Protein AF-X1NUP4-F1 (afdb_monomer_lite)

Sequence (67 aa):
MGVGLTSTEKKFLADPTQFNSSYRSKLYYRISKKVLASVELLLDARLEIPVDPDVVEKVVGLILDND

Secondary structure (DSSP, 8-state):
---PPPHHHHHHHH-GGGS-HHHHHHHHHHHHHHHHHHHHHHH-TT------HHHHHHHHHHHH---

Radius of gyration: 14.73 Å; chains: 1; bounding box: 27×27×37 Å

pLDDT: mean 79.22, std 12.97, range [43.84, 94.12]

Organism: NCBI:txid412755

Structure (mmCIF, N/CA/C/O backbone):
data_AF-X1NUP4-F1
#
_entry.id   AF-X1NUP4-F1
#
loop_
_atom_site.group_PDB
_atom_site.id
_atom_site.type_symbol
_atom_site.label_atom_id
_atom_site.label_alt_id
_atom_site.label_comp_id
_atom_site.label_asym_id
_atom_site.label_entity_id
_atom_site.label_seq_id
_atom_site.pdbx_PDB_ins_code
_atom_site.Cartn_x
_atom_site.Cartn_y
_atom_site.Cartn_z
_atom_site.occupancy
_atom_site.B_iso_or_equiv
_atom_site.auth_seq_id
_atom_site.auth_comp_id
_atom_site.auth_asym_id
_atom_site.auth_atom_id
_atom_site.pdbx_PDB_model_num
ATOM 1 N N . MET A 1 1 ? 13.231 14.442 -2.960 1.00 43.84 1 MET A N 1
ATOM 2 C CA . MET A 1 1 ? 12.674 13.925 -1.688 1.00 43.84 1 MET A CA 1
ATOM 3 C C . MET A 1 1 ? 12.104 12.545 -1.983 1.00 43.84 1 MET A C 1
ATOM 5 O O . MET A 1 1 ? 11.301 12.448 -2.896 1.00 43.84 1 MET A O 1
ATOM 9 N N . GLY A 1 2 ? 12.613 11.486 -1.345 1.00 49.84 2 GLY A N 1
ATOM 10 C CA . GLY A 1 2 ? 12.351 10.099 -1.755 1.00 49.84 2 GLY A CA 1
ATOM 11 C C . GLY A 1 2 ? 10.901 9.645 -1.560 1.00 49.84 2 GLY A C 1
ATOM 12 O O . GLY A 1 2 ? 10.221 10.097 -0.638 1.00 49.84 2 GLY A O 1
ATOM 13 N N . VAL A 1 3 ? 10.469 8.702 -2.402 1.00 65.31 3 VAL A N 1
ATOM 14 C CA . VAL A 1 3 ? 9.150 8.029 -2.417 1.00 65.31 3 VAL A CA 1
ATOM 15 C C . VAL A 1 3 ? 9.022 7.032 -1.248 1.00 65.31 3 VAL A C 1
ATOM 17 O O . VAL A 1 3 ? 8.561 5.906 -1.379 1.00 65.31 3 VAL A O 1
ATOM 20 N N . GLY A 1 4 ? 9.522 7.418 -0.075 1.00 79.50 4 GLY A N 1
ATOM 21 C CA . GLY A 1 4 ? 9.550 6.587 1.118 1.00 79.50 4 GLY A CA 1
ATOM 22 C C . GLY A 1 4 ? 8.295 6.762 1.966 1.00 79.50 4 GLY A C 1
ATOM 23 O O . GLY A 1 4 ? 7.722 7.855 2.081 1.00 79.50 4 GLY A O 1
ATOM 24 N N . LEU A 1 5 ? 7.895 5.679 2.628 1.00 87.25 5 LEU A N 1
ATOM 25 C CA . LEU A 1 5 ? 6.951 5.761 3.734 1.00 87.25 5 LEU A CA 1
ATOM 26 C C . LEU A 1 5 ? 7.626 6.424 4.938 1.00 87.25 5 LEU A C 1
ATOM 28 O O . LEU A 1 5 ? 8.732 6.059 5.347 1.00 87.25 5 LEU A O 1
ATOM 32 N N . THR A 1 6 ? 6.931 7.387 5.526 1.00 90.69 6 THR A N 1
ATOM 33 C CA . THR A 1 6 ? 7.293 8.009 6.801 1.00 90.69 6 THR A CA 1
ATOM 34 C C . THR A 1 6 ? 7.125 7.011 7.948 1.00 90.69 6 THR A C 1
ATOM 36 O O . THR A 1 6 ? 6.408 6.018 7.830 1.00 90.69 6 THR A O 1
ATOM 39 N N . SER A 1 7 ? 7.748 7.283 9.098 1.00 91.69 7 SER A N 1
ATOM 40 C CA . SER A 1 7 ? 7.598 6.438 10.296 1.00 91.69 7 SER A CA 1
ATOM 41 C C . SER A 1 7 ? 6.125 6.260 10.702 1.00 91.69 7 SER A C 1
ATOM 43 O O . SER A 1 7 ? 5.702 5.160 11.047 1.00 91.69 7 SER A O 1
ATOM 45 N N . THR A 1 8 ? 5.311 7.313 10.580 1.00 91.06 8 THR A N 1
ATOM 46 C CA . THR A 1 8 ? 3.872 7.263 10.874 1.00 91.06 8 THR A CA 1
ATOM 47 C C . THR A 1 8 ? 3.105 6.375 9.900 1.00 91.06 8 THR A C 1
ATOM 49 O O . THR A 1 8 ? 2.289 5.575 10.340 1.00 91.06 8 THR A O 1
ATOM 52 N N . GLU A 1 9 ? 3.372 6.476 8.597 1.00 91.62 9 GLU A N 1
ATOM 53 C CA . GLU A 1 9 ? 2.728 5.620 7.589 1.00 91.62 9 GLU A CA 1
ATOM 54 C C . GLU A 1 9 ? 3.129 4.149 7.768 1.00 91.62 9 GLU A C 1
ATOM 56 O O . GLU A 1 9 ? 2.282 3.272 7.645 1.00 91.62 9 GLU A O 1
ATOM 61 N N . LYS A 1 10 ? 4.385 3.872 8.148 1.00 91.50 10 LYS A N 1
ATOM 62 C CA . LYS A 1 10 ? 4.837 2.511 8.485 1.00 91.50 10 LYS A CA 1
ATOM 63 C C . LYS A 1 10 ? 4.103 1.949 9.704 1.00 91.50 10 LYS A C 1
ATOM 65 O O . LYS A 1 10 ? 3.610 0.829 9.649 1.00 91.50 10 LYS A O 1
ATOM 70 N N . LYS A 1 11 ? 3.989 2.730 10.785 1.00 93.00 11 LYS A N 1
ATOM 71 C CA . LYS A 1 11 ? 3.222 2.336 11.983 1.00 93.00 11 LYS A CA 1
ATOM 72 C C . LYS A 1 11 ? 1.745 2.110 11.664 1.00 93.00 11 LYS A C 1
ATOM 74 O O . LYS A 1 11 ? 1.151 1.174 12.174 1.00 93.00 11 LYS A O 1
ATOM 79 N N . PHE A 1 12 ? 1.179 2.942 10.797 1.00 93.06 12 PHE A N 1
ATOM 80 C CA . PHE A 1 12 ? -0.200 2.807 10.345 1.00 93.06 12 PHE A CA 1
ATOM 81 C C . PHE A 1 12 ? -0.448 1.541 9.528 1.00 93.06 12 PHE A C 1
ATOM 83 O O . PHE A 1 12 ? -1.473 0.905 9.728 1.00 93.06 12 PHE A O 1
ATOM 90 N N . LEU A 1 13 ? 0.473 1.153 8.643 1.00 90.56 13 LEU A N 1
ATOM 91 C CA . LEU A 1 13 ? 0.365 -0.115 7.916 1.00 90.56 13 LEU A CA 1
ATOM 92 C C . LEU A 1 13 ? 0.537 -1.333 8.831 1.00 90.56 13 LEU A C 1
ATOM 94 O O . LEU A 1 13 ? -0.087 -2.356 8.582 1.00 90.56 13 LEU A O 1
ATOM 98 N N . ALA A 1 14 ? 1.362 -1.221 9.877 1.00 94.12 14 ALA A N 1
ATOM 99 C CA . ALA A 1 14 ? 1.547 -2.291 10.855 1.00 94.12 14 ALA A CA 1
ATOM 100 C C . ALA A 1 14 ? 0.300 -2.502 11.728 1.00 94.12 14 ALA A C 1
ATOM 102 O O . ALA A 1 14 ? -0.071 -3.641 11.992 1.00 94.12 14 ALA A O 1
ATOM 103 N N . ASP A 1 15 ? -0.349 -1.418 12.166 1.00 94.12 15 ASP A N 1
ATOM 104 C CA . ASP A 1 15 ? -1.601 -1.484 12.920 1.00 94.12 15 ASP A CA 1
ATOM 105 C C . ASP A 1 15 ? -2.441 -0.196 12.747 1.00 94.12 15 ASP A C 1
ATOM 107 O O . ASP A 1 15 ? -2.224 0.811 13.436 1.00 94.12 15 ASP A O 1
ATOM 111 N N . PRO A 1 16 ? -3.446 -0.209 11.849 1.00 88.75 16 PRO A N 1
ATOM 112 C CA . PRO A 1 16 ? -4.320 0.938 11.616 1.00 88.75 16 PRO A CA 1
ATOM 113 C C . PRO A 1 16 ? -5.230 1.273 12.805 1.00 88.75 16 PRO A C 1
ATOM 115 O O . PRO A 1 16 ? -5.765 2.383 12.861 1.00 88.75 16 PRO A O 1
ATOM 118 N N . THR A 1 17 ? -5.459 0.330 13.727 1.00 92.31 17 THR A N 1
ATOM 119 C CA . THR A 1 17 ? -6.429 0.487 14.825 1.00 92.31 17 THR A CA 1
ATOM 120 C C . THR A 1 17 ? -5.931 1.429 15.920 1.00 92.31 17 THR A C 1
ATOM 122 O O . THR A 1 17 ? -6.744 2.052 16.601 1.00 92.31 17 THR A O 1
ATOM 125 N N . GLN A 1 18 ? -4.612 1.639 16.004 1.00 91.75 18 GLN A N 1
ATOM 126 C CA . GLN A 1 18 ? -3.971 2.600 16.914 1.00 91.75 18 GLN A CA 1
ATOM 127 C C . GLN A 1 18 ? -4.272 4.066 16.569 1.00 91.75 18 GLN A C 1
ATOM 129 O O . GLN A 1 18 ? -3.963 4.971 17.345 1.00 91.75 18 GLN A O 1
ATOM 134 N N . PHE A 1 19 ? -4.865 4.325 15.403 1.00 92.00 19 PHE A N 1
ATOM 135 C CA . PHE A 1 19 ? -5.166 5.666 14.923 1.00 92.00 19 PHE A CA 1
ATOM 136 C C . PHE A 1 19 ? -6.676 5.918 14.934 1.00 92.00 19 PHE A C 1
ATOM 138 O O . PHE A 1 19 ? -7.479 5.056 14.583 1.00 92.00 19 PHE A O 1
ATOM 145 N N . ASN A 1 20 ? -7.086 7.138 15.290 1.00 92.44 20 ASN A N 1
ATOM 146 C CA . ASN A 1 20 ? -8.501 7.506 15.239 1.00 92.44 20 ASN A CA 1
ATOM 147 C C . ASN A 1 20 ? -9.042 7.476 13.797 1.00 92.44 20 ASN A C 1
ATOM 149 O O . ASN A 1 20 ? -8.319 7.773 12.845 1.00 92.44 20 ASN A O 1
ATOM 153 N N . SER A 1 21 ? -10.333 7.166 13.650 1.00 85.38 21 SER A N 1
ATOM 154 C CA . SER A 1 21 ? -11.016 6.990 12.356 1.00 85.38 21 SER A CA 1
ATOM 155 C C . SER A 1 21 ? -10.751 8.123 11.348 1.00 85.38 21 SER A C 1
ATOM 157 O O . SER A 1 21 ? -10.336 7.862 10.219 1.00 85.38 21 SER A O 1
ATOM 159 N N . SER A 1 22 ? -10.883 9.390 11.763 1.00 86.75 22 SER A N 1
ATOM 160 C CA . SER A 1 22 ? -10.664 10.547 10.878 1.00 86.75 22 SER A CA 1
ATOM 161 C C . SER A 1 22 ? -9.225 10.622 10.353 1.00 86.75 22 SER A C 1
ATOM 163 O O . SER A 1 22 ? -8.980 10.969 9.193 1.00 86.75 22 SER A O 1
ATOM 165 N N . TYR A 1 23 ? -8.255 10.276 11.197 1.00 90.62 23 TYR A N 1
ATOM 166 C CA . TYR A 1 23 ? -6.847 10.276 10.833 1.00 90.62 23 TYR A CA 1
ATOM 167 C C . TYR A 1 23 ? -6.461 9.059 9.983 1.00 90.62 23 TYR A C 1
ATOM 169 O O . TYR A 1 23 ? -5.647 9.203 9.068 1.00 90.62 23 TYR A O 1
ATOM 177 N N . ARG A 1 24 ? -7.105 7.901 10.193 1.00 91.38 24 ARG A N 1
ATOM 178 C CA . ARG A 1 24 ? -6.926 6.706 9.349 1.00 91.38 24 ARG A CA 1
ATOM 179 C C . ARG A 1 24 ? -7.241 7.003 7.884 1.00 91.38 24 ARG A C 1
ATOM 181 O O . ARG A 1 24 ? -6.419 6.699 7.027 1.00 91.38 24 ARG A O 1
ATOM 188 N N . SER A 1 25 ? -8.360 7.669 7.589 1.00 91.38 25 SER A N 1
ATOM 189 C CA . SER A 1 25 ? -8.736 8.013 6.206 1.00 91.38 25 SER A CA 1
ATOM 190 C C . SER A 1 25 ? -7.707 8.916 5.516 1.00 91.38 25 SER A C 1
ATOM 192 O O . SER A 1 25 ? -7.397 8.731 4.339 1.00 91.38 25 SER A O 1
ATOM 194 N N . LYS A 1 26 ? -7.112 9.865 6.253 1.00 93.50 26 LYS A N 1
ATOM 195 C CA . LYS A 1 26 ? -6.039 10.729 5.728 1.00 93.50 26 LYS A CA 1
ATOM 196 C C . LYS A 1 26 ? -4.761 9.942 5.438 1.00 93.50 26 LYS A C 1
ATOM 198 O O . LYS A 1 26 ? -4.094 10.216 4.440 1.00 93.50 26 LYS A O 1
ATOM 203 N N . LEU A 1 27 ? -4.408 8.997 6.309 1.00 92.62 27 LEU A N 1
ATOM 204 C CA . LEU A 1 27 ? -3.230 8.147 6.135 1.00 92.62 27 LEU A CA 1
ATOM 205 C C . LEU A 1 27 ? -3.404 7.176 4.966 1.00 92.62 27 LEU A C 1
ATOM 207 O O . LEU A 1 27 ? -2.501 7.101 4.135 1.00 92.62 27 LEU A O 1
ATOM 211 N N . TYR A 1 28 ? -4.575 6.541 4.832 1.00 91.19 28 TYR A N 1
ATOM 212 C CA . TYR A 1 28 ? -4.913 5.733 3.656 1.00 91.19 28 TYR A CA 1
ATOM 213 C C . TYR A 1 28 ? -4.735 6.535 2.367 1.00 91.19 28 TYR A C 1
ATOM 215 O O . TYR A 1 28 ? -3.962 6.133 1.505 1.00 91.19 28 TYR A O 1
ATOM 223 N N . TYR A 1 29 ? -5.351 7.717 2.271 1.00 91.62 29 TYR A N 1
ATOM 224 C CA . TYR A 1 29 ? -5.249 8.557 1.076 1.00 91.62 29 TYR A CA 1
ATOM 225 C C . TYR A 1 29 ? -3.799 8.913 0.707 1.00 91.62 29 TYR A C 1
ATOM 227 O O . TYR A 1 29 ? -3.411 8.860 -0.463 1.00 91.62 29 TYR A O 1
ATOM 235 N N . ARG A 1 30 ? -2.974 9.269 1.701 1.00 91.19 30 ARG A N 1
ATOM 236 C CA . ARG A 1 30 ? -1.557 9.600 1.481 1.00 91.19 30 ARG A CA 1
ATOM 237 C C . ARG A 1 30 ? -0.761 8.403 0.975 1.00 91.19 30 ARG A C 1
ATOM 239 O O . ARG A 1 30 ? 0.025 8.560 0.043 1.00 91.19 30 ARG A O 1
ATOM 246 N N . ILE A 1 31 ? -0.971 7.232 1.568 1.00 90.69 31 ILE A N 1
ATOM 247 C CA . ILE A 1 31 ? -0.278 6.004 1.175 1.00 90.69 31 ILE A CA 1
ATOM 248 C C . ILE A 1 31 ? -0.708 5.585 -0.231 1.00 90.69 31 ILE A C 1
ATOM 250 O O . ILE A 1 31 ? 0.160 5.350 -1.065 1.00 90.69 31 ILE A O 1
ATOM 254 N N . SER A 1 32 ? -2.008 5.591 -0.536 1.00 88.44 32 SER A N 1
ATOM 255 C CA . SER A 1 32 ? -2.519 5.260 -1.872 1.00 88.44 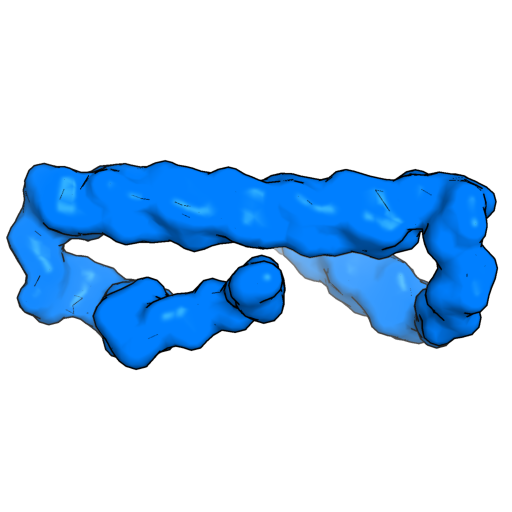32 SER A CA 1
ATOM 256 C C . SER A 1 32 ? -1.923 6.157 -2.957 1.00 88.44 32 SER A C 1
ATOM 258 O O . SER A 1 32 ? -1.514 5.655 -3.998 1.00 88.44 32 SER A O 1
ATOM 260 N N . LYS A 1 33 ? -1.781 7.467 -2.706 1.00 90.31 33 LYS A N 1
ATOM 261 C CA . LYS A 1 33 ? -1.106 8.375 -3.650 1.00 90.31 33 LYS A CA 1
ATOM 262 C C . LYS A 1 33 ? 0.360 8.024 -3.888 1.00 90.31 33 LYS A C 1
ATOM 264 O O . LYS A 1 33 ? 0.832 8.143 -5.012 1.00 90.31 33 LYS A O 1
ATOM 269 N N . LYS A 1 34 ? 1.083 7.613 -2.843 1.00 88.12 34 LYS A N 1
ATOM 270 C CA . LYS A 1 34 ? 2.485 7.193 -2.973 1.00 88.12 34 LYS A CA 1
ATOM 271 C C . LYS A 1 34 ? 2.607 5.884 -3.743 1.00 88.12 34 LYS A C 1
ATOM 273 O O . LYS A 1 34 ? 3.478 5.784 -4.593 1.00 88.12 34 LYS A O 1
ATOM 278 N N . VAL A 1 35 ? 1.731 4.916 -3.469 1.00 85.31 35 VAL A N 1
ATOM 279 C CA . VAL A 1 35 ? 1.684 3.645 -4.205 1.00 85.31 35 VAL A CA 1
ATOM 280 C C . VAL A 1 35 ? 1.390 3.899 -5.679 1.00 85.31 35 VAL A C 1
ATOM 282 O O . VAL A 1 35 ? 2.127 3.401 -6.5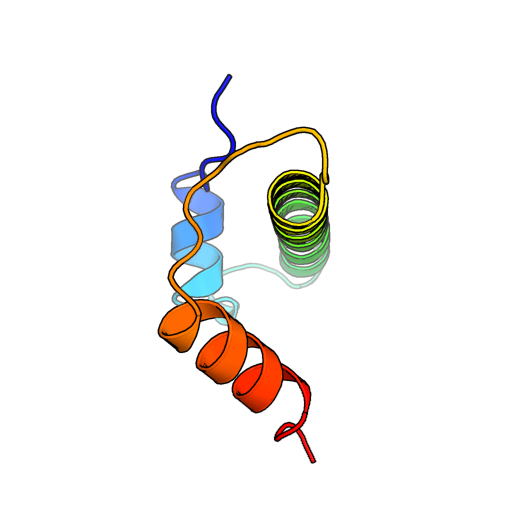20 1.00 85.31 35 VAL A O 1
ATOM 285 N N . LEU A 1 36 ? 0.387 4.726 -5.988 1.00 84.44 36 LEU A N 1
ATOM 286 C CA . LEU A 1 36 ? 0.059 5.082 -7.367 1.00 84.44 36 LEU A CA 1
ATOM 287 C C . LEU A 1 36 ? 1.254 5.721 -8.082 1.00 84.44 36 LEU A C 1
ATOM 289 O O . LEU A 1 36 ? 1.630 5.253 -9.145 1.00 84.44 36 LEU A O 1
ATOM 293 N N . ALA A 1 37 ? 1.908 6.709 -7.465 1.00 83.19 37 ALA A N 1
ATOM 294 C CA . ALA A 1 37 ? 3.093 7.340 -8.046 1.00 83.19 37 ALA A CA 1
ATOM 295 C C . ALA A 1 37 ? 4.255 6.348 -8.251 1.00 83.19 37 ALA A C 1
ATOM 297 O O . ALA A 1 37 ? 4.965 6.429 -9.249 1.00 83.19 37 ALA A O 1
ATOM 298 N N . SER A 1 38 ? 4.457 5.398 -7.331 1.00 80.25 38 SER A N 1
ATOM 299 C CA . SER A 1 38 ? 5.463 4.340 -7.498 1.00 80.25 38 SER A CA 1
ATOM 300 C C . SER A 1 38 ? 5.123 3.394 -8.649 1.00 80.25 38 SER A C 1
ATOM 302 O O . SER A 1 38 ? 6.018 3.001 -9.389 1.00 80.25 38 SER A O 1
ATOM 304 N N . VAL A 1 39 ? 3.849 3.033 -8.810 1.00 80.00 39 VAL A N 1
ATOM 305 C CA . VAL A 1 39 ? 3.384 2.191 -9.921 1.00 80.00 39 VAL A CA 1
ATOM 306 C C . VAL A 1 39 ? 3.509 2.938 -11.248 1.00 80.00 39 VAL A C 1
ATOM 308 O O . VAL A 1 39 ? 4.028 2.374 -12.201 1.00 80.00 39 VAL A O 1
ATOM 311 N N . GLU A 1 40 ? 3.119 4.212 -11.307 1.00 81.38 40 GLU A N 1
ATOM 312 C CA . GLU A 1 40 ? 3.297 5.063 -12.491 1.00 81.38 40 GLU A CA 1
ATOM 313 C C . GLU A 1 40 ? 4.772 5.171 -12.897 1.00 81.38 40 GLU A C 1
ATOM 315 O O . GLU A 1 40 ? 5.075 5.103 -14.082 1.00 81.38 40 GLU A O 1
ATOM 320 N N . LEU A 1 41 ? 5.694 5.270 -11.932 1.00 76.31 41 LEU A N 1
ATOM 321 C CA . LEU A 1 41 ? 7.135 5.250 -12.203 1.00 76.31 41 LEU A CA 1
ATOM 322 C C . LEU A 1 41 ? 7.631 3.890 -12.710 1.00 76.31 41 LEU A C 1
ATOM 324 O O . LEU A 1 41 ? 8.490 3.854 -13.581 1.00 76.31 41 LEU A O 1
ATOM 328 N N . LEU A 1 42 ? 7.119 2.777 -12.177 1.00 71.38 42 LEU A N 1
ATOM 329 C CA . LEU A 1 42 ? 7.472 1.434 -12.659 1.00 71.38 42 LEU A CA 1
ATOM 330 C C . LEU A 1 42 ? 6.931 1.159 -14.067 1.00 71.38 42 LEU A C 1
ATOM 332 O O . LEU A 1 42 ? 7.555 0.429 -14.829 1.00 71.38 42 LEU A O 1
ATOM 336 N N . LEU A 1 43 ? 5.768 1.723 -14.392 1.00 71.81 43 LEU A N 1
ATOM 337 C CA . LEU A 1 43 ? 5.123 1.595 -15.697 1.00 71.81 43 LEU A CA 1
ATOM 338 C C . LEU A 1 43 ? 5.609 2.635 -16.713 1.00 71.81 43 LEU A C 1
ATOM 340 O O . LEU A 1 43 ? 5.231 2.556 -17.883 1.00 71.81 43 LEU A O 1
ATOM 344 N N . ASP A 1 44 ? 6.415 3.614 -16.296 1.00 73.38 44 ASP A N 1
ATOM 345 C CA . ASP A 1 44 ? 6.995 4.590 -17.209 1.00 73.38 44 ASP A CA 1
ATOM 346 C C . ASP A 1 44 ? 7.941 3.866 -18.174 1.00 73.38 44 ASP A C 1
ATOM 348 O O . ASP A 1 44 ? 9.061 3.500 -17.834 1.00 73.38 44 ASP A O 1
ATOM 352 N N . ALA A 1 45 ? 7.482 3.677 -19.411 1.00 60.00 45 ALA A N 1
ATOM 353 C CA . ALA A 1 45 ? 8.206 2.979 -20.471 1.00 60.00 45 AL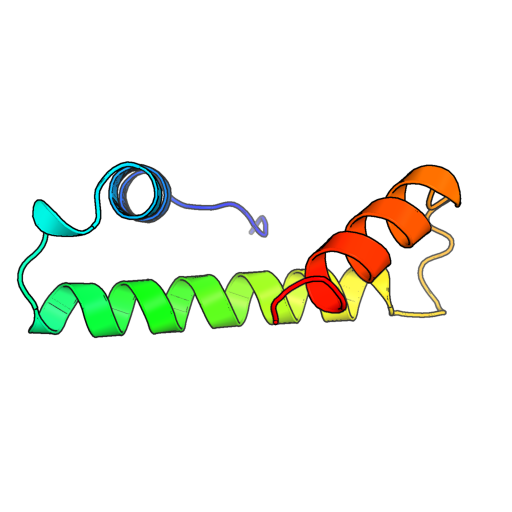A A CA 1
ATOM 354 C C . ALA A 1 45 ? 9.542 3.644 -20.863 1.00 60.00 45 ALA A C 1
ATOM 356 O O . ALA A 1 45 ? 10.292 3.089 -21.664 1.00 60.00 45 ALA A O 1
ATOM 357 N N . ARG A 1 46 ? 9.835 4.845 -20.343 1.00 65.31 46 ARG A N 1
ATOM 358 C CA . ARG A 1 46 ? 11.120 5.547 -20.519 1.00 65.31 46 ARG A CA 1
ATOM 359 C C . ARG A 1 46 ? 12.148 5.170 -19.460 1.00 65.31 46 ARG A C 1
ATOM 361 O O . ARG A 1 46 ? 13.331 5.465 -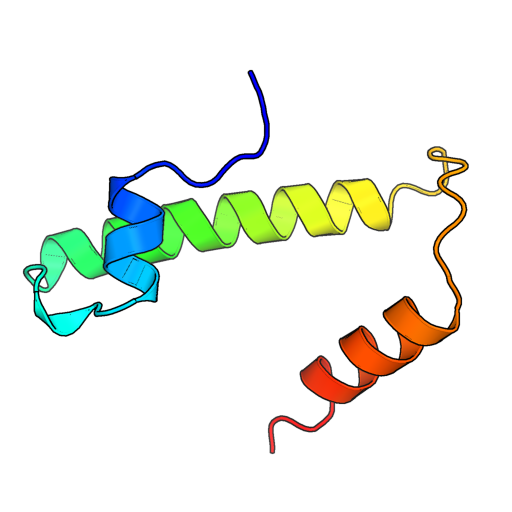19.626 1.00 65.31 46 ARG A O 1
ATOM 368 N N . LEU A 1 47 ? 11.701 4.574 -18.362 1.00 59.19 47 LEU A N 1
ATOM 369 C CA . LEU A 1 47 ? 12.565 3.991 -17.359 1.00 59.19 47 LEU A CA 1
ATOM 370 C C . LEU A 1 47 ? 12.961 2.601 -17.866 1.00 59.19 47 LEU A C 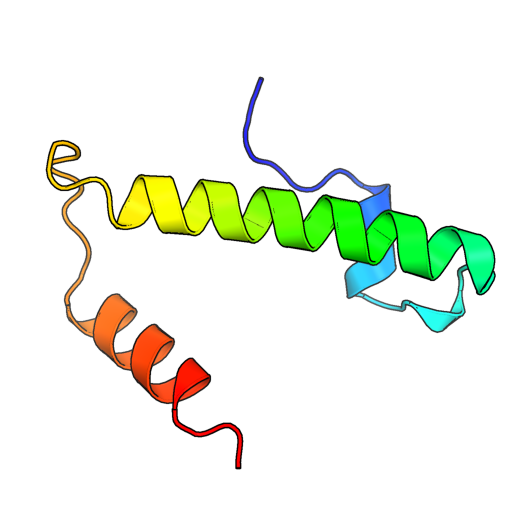1
ATOM 372 O O . LEU A 1 47 ? 12.222 1.635 -17.712 1.00 59.19 47 LEU A O 1
ATOM 376 N N . GLU A 1 48 ? 14.156 2.494 -18.455 1.00 60.31 48 GLU A N 1
ATOM 377 C CA . GLU A 1 48 ? 14.866 1.217 -18.630 1.00 60.31 48 GLU A CA 1
ATOM 378 C C . GLU A 1 48 ? 15.289 0.679 -17.250 1.00 60.31 48 GLU A C 1
ATOM 380 O O . GLU A 1 48 ? 16.467 0.501 -16.942 1.00 60.31 48 GLU A O 1
ATOM 385 N N . ILE A 1 49 ? 14.323 0.484 -16.354 1.00 60.91 49 ILE A N 1
ATOM 386 C CA . ILE A 1 49 ? 14.544 -0.273 -15.135 1.00 60.91 49 ILE A CA 1
ATOM 387 C C . ILE A 1 49 ? 14.509 -1.736 -15.577 1.00 60.91 49 ILE A C 1
ATOM 389 O O . ILE A 1 49 ? 13.493 -2.167 -16.125 1.00 60.91 49 ILE A O 1
ATOM 393 N N . PRO A 1 50 ? 15.575 -2.522 -15.354 1.00 58.81 50 PRO A N 1
ATOM 394 C CA . PRO A 1 50 ? 15.486 -3.963 -15.493 1.00 58.81 50 PRO A CA 1
ATOM 395 C C . PRO A 1 50 ? 14.527 -4.460 -14.411 1.00 58.81 50 PRO A C 1
ATOM 397 O O . PRO A 1 50 ? 14.906 -4.652 -13.255 1.00 58.81 50 PRO A O 1
ATOM 400 N N . VAL A 1 51 ? 13.251 -4.580 -14.764 1.00 62.38 51 VAL A N 1
ATOM 401 C CA . VAL A 1 51 ? 12.255 -5.194 -13.898 1.00 62.38 51 VAL A CA 1
ATOM 402 C C . VAL A 1 51 ? 12.333 -6.689 -14.149 1.00 62.38 51 VAL A C 1
ATOM 404 O O . VAL A 1 51 ? 12.153 -7.147 -15.275 1.00 62.38 51 VAL A O 1
ATOM 407 N N . ASP A 1 52 ? 12.648 -7.436 -13.097 1.00 75.19 52 ASP A N 1
ATOM 408 C CA . ASP A 1 52 ? 12.644 -8.890 -13.138 1.00 75.19 52 ASP A CA 1
ATOM 409 C C . ASP A 1 52 ? 11.222 -9.372 -13.502 1.00 75.19 52 ASP A C 1
ATOM 411 O O . ASP A 1 52 ? 10.274 -9.039 -12.775 1.00 75.19 52 ASP A O 1
ATOM 415 N N . PRO A 1 53 ? 11.044 -10.114 -14.614 1.00 71.81 53 PRO A N 1
ATOM 416 C CA . PRO A 1 53 ? 9.740 -10.622 -15.042 1.00 71.81 53 PRO A CA 1
ATOM 417 C C . PRO A 1 53 ? 9.006 -11.379 -13.930 1.00 71.81 53 PRO A C 1
ATOM 419 O O . PRO A 1 53 ? 7.788 -11.263 -13.803 1.00 71.81 53 PRO A O 1
ATOM 422 N N . ASP A 1 54 ? 9.760 -12.066 -13.071 1.00 78.19 54 ASP A N 1
ATOM 423 C CA . ASP A 1 54 ? 9.255 -12.875 -11.962 1.00 78.19 54 ASP A CA 1
ATOM 424 C C . ASP A 1 54 ? 8.567 -12.012 -10.883 1.00 78.19 54 ASP A C 1
ATOM 426 O O . ASP A 1 54 ? 7.622 -12.436 -10.211 1.00 78.19 54 ASP A O 1
ATOM 430 N N . VAL A 1 55 ? 9.024 -10.764 -10.716 1.00 73.25 55 VAL A N 1
ATOM 431 C CA . VAL A 1 55 ? 8.434 -9.785 -9.789 1.00 73.25 55 VAL A CA 1
ATOM 432 C C . VAL A 1 55 ? 7.157 -9.192 -10.375 1.00 73.25 55 VAL A C 1
ATOM 434 O O . VAL A 1 55 ? 6.185 -9.013 -9.641 1.00 73.25 55 VAL A O 1
ATOM 437 N N . VAL A 1 56 ? 7.130 -8.921 -11.683 1.00 75.31 56 VAL A N 1
ATOM 438 C CA . VAL A 1 56 ? 5.921 -8.435 -12.368 1.00 75.31 56 VAL A CA 1
ATOM 439 C 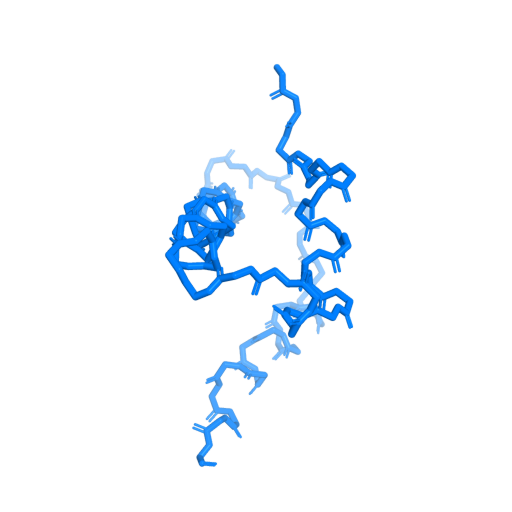C . VAL A 1 56 ? 4.817 -9.478 -12.282 1.00 75.31 56 VAL A C 1
ATOM 441 O O . VAL A 1 56 ? 3.700 -9.145 -11.896 1.00 75.31 56 VAL A O 1
ATOM 444 N N . GLU A 1 57 ? 5.133 -10.738 -12.571 1.00 74.50 57 GLU A N 1
ATOM 445 C CA . GLU A 1 57 ? 4.160 -11.829 -12.561 1.00 74.50 57 GLU A CA 1
ATOM 446 C C . GLU A 1 57 ? 3.573 -12.053 -11.159 1.00 74.50 57 GLU A C 1
ATOM 448 O O . GLU A 1 57 ? 2.356 -12.149 -11.005 1.00 74.50 57 GLU A O 1
ATOM 453 N N . LYS A 1 58 ? 4.405 -12.003 -10.109 1.00 74.94 58 LYS A N 1
ATOM 454 C CA . LYS A 1 58 ? 3.938 -12.079 -8.712 1.00 74.94 58 LYS A CA 1
ATOM 455 C C . LYS A 1 58 ? 3.066 -10.892 -8.307 1.00 74.94 58 LYS A C 1
ATOM 457 O O . LYS A 1 58 ? 2.072 -11.088 -7.612 1.00 74.94 58 LYS A O 1
ATOM 462 N N . VAL A 1 59 ? 3.416 -9.669 -8.718 1.00 74.19 59 VAL A N 1
ATOM 463 C CA . VAL A 1 59 ? 2.617 -8.466 -8.419 1.00 74.19 59 VAL A CA 1
ATOM 464 C C . VAL A 1 59 ? 1.282 -8.498 -9.163 1.00 74.19 59 VAL A C 1
ATOM 466 O O . VAL A 1 59 ? 0.258 -8.175 -8.570 1.00 74.19 59 VAL A O 1
ATOM 469 N N . VAL A 1 60 ? 1.269 -8.925 -10.427 1.00 74.12 60 VAL A N 1
ATOM 470 C CA . VAL A 1 60 ? 0.042 -9.080 -11.221 1.00 74.12 60 VAL A CA 1
ATOM 471 C C . VAL A 1 60 ? -0.845 -10.185 -10.645 1.00 74.12 60 VAL A C 1
ATOM 473 O O . VAL A 1 60 ? -2.037 -9.949 -10.467 1.00 74.12 60 VAL A O 1
ATOM 476 N N . GLY A 1 61 ? -0.277 -11.336 -10.272 1.00 73.56 61 GLY A N 1
ATOM 477 C CA . GLY A 1 61 ? -1.004 -12.412 -9.588 1.00 73.56 61 GLY A CA 1
ATOM 478 C C . GLY A 1 61 ? -1.651 -11.933 -8.288 1.00 73.56 61 GLY A C 1
ATOM 479 O O . GLY A 1 61 ? -2.849 -12.088 -8.108 1.00 73.56 61 GLY A O 1
ATOM 480 N N . LEU A 1 62 ? -0.913 -11.205 -7.443 1.00 70.44 62 LEU A N 1
ATOM 481 C CA . LEU A 1 62 ? -1.449 -10.590 -6.216 1.00 70.44 62 LEU A CA 1
ATOM 482 C C . LEU A 1 62 ? -2.595 -9.590 -6.453 1.00 70.44 62 LEU A C 1
ATOM 484 O O . LEU A 1 62 ? -3.418 -9.380 -5.561 1.00 70.44 62 LEU A O 1
ATOM 488 N N . ILE A 1 63 ? -2.635 -8.931 -7.614 1.00 68.00 63 ILE A N 1
ATOM 489 C CA . ILE A 1 63 ? -3.706 -7.990 -7.972 1.00 68.00 63 ILE A CA 1
ATOM 490 C C . ILE A 1 63 ? -4.933 -8.738 -8.509 1.00 68.00 63 ILE A C 1
ATOM 492 O O . ILE A 1 63 ? -6.053 -8.316 -8.230 1.00 68.00 63 ILE A O 1
ATOM 496 N N . LEU A 1 64 ? -4.730 -9.824 -9.260 1.00 70.88 64 LEU A N 1
ATOM 497 C CA . LEU A 1 64 ? -5.802 -10.602 -9.887 1.00 70.88 64 LEU A CA 1
ATOM 498 C C . LEU A 1 64 ? -6.411 -11.671 -8.963 1.00 70.88 64 LEU A C 1
ATOM 500 O O . LEU A 1 64 ? -7.584 -11.977 -9.127 1.00 70.88 64 LEU A O 1
ATOM 504 N N . ASP A 1 65 ? -5.664 -12.183 -7.980 1.00 66.25 65 ASP A N 1
ATOM 505 C CA . ASP A 1 65 ? -6.120 -13.202 -7.014 1.00 66.25 65 ASP A CA 1
ATOM 506 C C . ASP A 1 65 ? -6.906 -12.628 -5.813 1.00 66.25 65 ASP A C 1
ATOM 508 O O . ASP A 1 65 ? -7.218 -13.354 -4.870 1.00 66.25 65 ASP A O 1
ATOM 512 N N . ASN A 1 66 ? -7.236 -11.332 -5.806 1.00 51.91 66 ASN A N 1
ATOM 513 C CA . ASN A 1 66 ? -8.184 -10.779 -4.830 1.00 51.91 66 ASN A CA 1
ATOM 514 C C . ASN A 1 66 ? -9.627 -10.980 -5.324 1.00 51.91 66 ASN A C 1
ATOM 516 O O . ASN A 1 66 ? -10.251 -10.032 -5.808 1.00 51.91 66 ASN A O 1
ATOM 520 N N . ASP A 1 67 ? -10.117 -12.214 -5.194 1.00 53.47 67 ASP A N 1
ATOM 521 C CA . ASP A 1 67 ? -11.547 -12.571 -5.203 1.00 53.47 67 ASP A CA 1
ATOM 522 C C . ASP A 1 67 ? -12.122 -12.506 -3.770 1.00 53.47 67 ASP A C 1
ATOM 524 O O . ASP A 1 67 ? -11.426 -12.954 -2.823 1.00 53.47 67 ASP A O 1
#

Foldseek 3Di:
DDLDDDPVLVVCVVPVVVDDPVVSVVSVVVVVVSVVVVVCVVPPPVPPPPDDVVVVVVVVCVVVPPD